Protein AF-A0A8J6QWJ7-F1 (afdb_monomer)

Radius of gyration: 16.1 Å; Cα contacts (8 Å, |Δi|>4): 60; chains: 1; bounding box: 37×32×51 Å

Nearest PDB structures (foldseek):
  2iub-assembly2_G  TM=4.260E-01  e=4.632E+00  Thermotoga maritima
  7qha-assembly1_A  TM=3.371E-01  e=6.562E+00  Photobacterium profundum SS9

Organism: NCBI:txid2771352

Foldseek 3Di:
DDQDPQNVLLVVCLPVVLVVCPVVLVVPLPVLLVVLVVVLVVLVVVQADDPVNPGGPPRSNSVSNNVSSVVSNVSSVVVVVVVVVVVVD

Sequence (89 aa):
MKVTYVDAHKEIILENLPHFFSEQLIDDPEALLEQLERELRSLYVRQGNDWTGRGEIGDPRLEATIAVLEAVRAECLQTIESSVHNRSQ

Structure (mmCIF, N/CA/C/O backbone):
data_AF-A0A8J6QWJ7-F1
#
_entry.id   AF-A0A8J6QWJ7-F1
#
loop_
_atom_site.group_PDB
_atom_site.id
_atom_site.type_symbol
_atom_site.label_atom_id
_atom_site.label_alt_id
_atom_site.label_comp_id
_atom_site.label_asym_id
_atom_site.label_entity_id
_atom_site.label_seq_id
_atom_site.pdbx_PDB_ins_code
_atom_site.Cartn_x
_atom_site.Cartn_y
_atom_site.Cartn_z
_atom_site.occupancy
_atom_site.B_iso_or_equiv
_atom_site.auth_seq_id
_atom_site.auth_comp_id
_atom_site.auth_asym_id
_atom_site.auth_atom_id
_atom_site.pdbx_PDB_model_num
ATOM 1 N N . MET A 1 1 ? 9.869 20.397 -21.854 1.00 47.88 1 MET A N 1
ATOM 2 C CA . MET A 1 1 ? 10.251 19.108 -21.238 1.00 47.88 1 MET A CA 1
ATOM 3 C C . MET A 1 1 ? 9.339 18.045 -21.836 1.00 47.88 1 MET A C 1
ATOM 5 O O . MET A 1 1 ? 8.139 18.275 -21.850 1.00 47.88 1 MET A O 1
ATOM 9 N N . LYS A 1 2 ? 9.867 16.984 -22.459 1.00 53.03 2 LYS A N 1
ATOM 10 C CA . LYS A 1 2 ? 9.038 15.928 -23.069 1.00 53.03 2 LYS A CA 1
ATOM 11 C C . LYS A 1 2 ? 8.756 14.896 -21.973 1.00 53.03 2 LYS A C 1
ATOM 13 O O . LYS A 1 2 ? 9.690 14.218 -21.563 1.00 53.03 2 LYS A O 1
ATOM 18 N N . VAL A 1 3 ? 7.525 14.842 -21.467 1.00 59.03 3 VAL A N 1
ATOM 19 C CA . VAL A 1 3 ? 7.094 13.809 -20.508 1.00 59.03 3 VAL A CA 1
ATOM 20 C C . VAL A 1 3 ? 7.237 12.454 -21.195 1.00 59.03 3 VAL A C 1
ATOM 22 O O . VAL A 1 3 ? 6.764 12.285 -22.324 1.00 59.03 3 VAL A O 1
ATOM 25 N N . THR A 1 4 ? 7.956 11.516 -20.578 1.00 73.38 4 THR A N 1
ATOM 26 C CA . THR A 1 4 ? 8.092 10.175 -21.148 1.00 73.38 4 THR A CA 1
ATOM 27 C C . THR A 1 4 ? 6.837 9.355 -20.844 1.00 73.38 4 THR A C 1
ATOM 29 O O . THR A 1 4 ? 6.113 9.617 -19.887 1.00 73.38 4 THR A O 1
ATOM 32 N N . TYR A 1 5 ? 6.559 8.334 -21.655 1.00 69.12 5 TYR A N 1
ATOM 33 C CA . TYR A 1 5 ? 5.427 7.426 -21.425 1.00 69.12 5 TYR A CA 1
ATOM 34 C C . TYR A 1 5 ? 5.496 6.726 -20.054 1.00 69.12 5 TYR A C 1
ATOM 36 O O . TYR A 1 5 ? 4.475 6.350 -19.487 1.00 69.12 5 TYR A O 1
ATOM 44 N N . VAL A 1 6 ? 6.694 6.538 -19.503 1.00 68.69 6 VAL A N 1
ATOM 45 C CA . VAL A 1 6 ? 6.872 5.917 -18.186 1.00 68.69 6 VAL A CA 1
ATOM 46 C C . VAL A 1 6 ? 6.461 6.883 -17.073 1.00 68.69 6 VAL A C 1
ATOM 48 O O . VAL A 1 6 ? 5.731 6.473 -16.173 1.00 68.69 6 VAL A O 1
ATOM 51 N N . ASP A 1 7 ? 6.826 8.161 -17.195 1.00 71.75 7 ASP A N 1
ATOM 52 C CA . ASP A 1 7 ? 6.486 9.204 -16.219 1.00 71.75 7 ASP A CA 1
ATOM 53 C C . ASP A 1 7 ? 4.974 9.453 -16.151 1.00 71.75 7 ASP A C 1
ATOM 55 O O . ASP A 1 7 ? 4.402 9.465 -15.066 1.00 71.75 7 ASP A O 1
ATOM 59 N N . ALA A 1 8 ? 4.298 9.532 -17.302 1.00 74.88 8 ALA A N 1
ATOM 60 C CA . ALA A 1 8 ? 2.846 9.732 -17.342 1.00 74.88 8 ALA A CA 1
ATOM 61 C C . ALA A 1 8 ? 2.077 8.588 -16.655 1.00 74.88 8 ALA A C 1
ATOM 63 O O . ALA A 1 8 ? 1.098 8.808 -15.951 1.00 74.88 8 ALA A O 1
ATOM 64 N N . HIS A 1 9 ? 2.528 7.342 -16.826 1.00 75.00 9 HIS A N 1
ATOM 65 C CA . HIS A 1 9 ? 1.902 6.201 -16.156 1.00 75.00 9 HIS A CA 1
ATOM 66 C C . HIS A 1 9 ? 2.182 6.163 -14.654 1.00 75.00 9 HIS A C 1
ATOM 68 O O . HIS A 1 9 ? 1.327 5.719 -13.893 1.00 75.00 9 HIS A O 1
ATOM 74 N N . LYS A 1 10 ? 3.362 6.624 -14.232 1.00 81.44 10 LYS A N 1
ATOM 75 C CA . LYS A 1 10 ? 3.698 6.781 -12.819 1.00 81.44 10 LYS A CA 1
ATOM 76 C C . LYS A 1 10 ? 2.742 7.766 -12.143 1.00 81.44 10 LYS A C 1
ATOM 78 O O . LYS A 1 10 ? 2.182 7.444 -11.101 1.00 81.44 10 LYS A O 1
ATOM 83 N N . GLU A 1 11 ? 2.528 8.925 -12.759 1.00 82.75 11 GLU A N 1
ATOM 84 C CA . GLU A 1 11 ? 1.601 9.955 -12.270 1.00 82.75 11 GLU A CA 1
ATOM 85 C C . GLU A 1 11 ? 0.172 9.411 -12.155 1.00 82.75 11 GLU A C 1
ATOM 87 O O . GLU A 1 11 ? -0.435 9.513 -11.094 1.00 82.75 11 GLU A O 1
ATOM 92 N N . ILE A 1 12 ? -0.314 8.702 -13.180 1.00 82.56 12 ILE A N 1
ATOM 93 C CA . ILE A 1 12 ? -1.643 8.064 -13.159 1.00 82.56 12 ILE A CA 1
ATOM 94 C C . ILE A 1 12 ? -1.804 7.105 -11.969 1.00 82.56 12 ILE A C 1
ATOM 96 O O . ILE A 1 12 ? -2.876 7.064 -11.361 1.00 82.56 12 ILE A O 1
ATOM 100 N N . ILE A 1 13 ? -0.773 6.319 -11.640 1.00 84.00 13 ILE A N 1
ATOM 101 C CA . ILE A 1 13 ? -0.812 5.398 -10.493 1.00 84.00 13 ILE A CA 1
ATOM 102 C C . ILE A 1 13 ? -0.907 6.190 -9.189 1.00 84.00 13 ILE A C 1
ATOM 104 O O . ILE A 1 13 ? -1.776 5.905 -8.370 1.00 84.00 13 ILE A O 1
ATOM 108 N N . LEU A 1 14 ? -0.053 7.201 -9.021 1.00 84.06 14 LEU A N 1
ATOM 109 C CA . LEU A 1 14 ? -0.025 8.033 -7.818 1.00 84.06 14 LEU A CA 1
ATOM 110 C C . LEU A 1 14 ? -1.339 8.799 -7.600 1.00 84.06 14 LEU A C 1
ATOM 112 O O . LEU A 1 14 ? -1.733 9.003 -6.458 1.00 84.06 14 LEU A O 1
ATOM 116 N N . GLU A 1 15 ? -2.025 9.201 -8.669 1.00 87.12 15 GLU A N 1
ATOM 117 C CA . GLU A 1 15 ? -3.281 9.953 -8.582 1.00 87.12 15 GLU A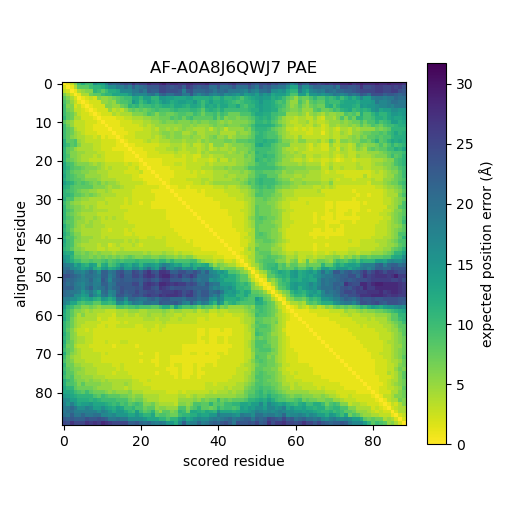 CA 1
ATOM 118 C C . GLU A 1 15 ? -4.497 9.065 -8.277 1.00 87.12 15 GLU A C 1
ATOM 120 O O . GLU A 1 15 ? -5.331 9.412 -7.439 1.00 87.12 15 GLU A O 1
ATOM 125 N N . ASN A 1 16 ? -4.617 7.916 -8.950 1.00 86.75 16 ASN A N 1
ATOM 126 C CA . ASN A 1 16 ? -5.864 7.141 -8.941 1.00 86.75 16 ASN A CA 1
ATOM 127 C C . ASN A 1 16 ? -5.872 6.006 -7.920 1.00 86.75 16 ASN A C 1
ATOM 129 O O . ASN A 1 16 ? -6.918 5.686 -7.353 1.00 86.75 16 ASN A O 1
ATOM 133 N N . LEU A 1 17 ? -4.721 5.373 -7.696 1.00 84.94 17 LEU A N 1
ATOM 134 C CA . LEU A 1 17 ? -4.649 4.183 -6.859 1.00 84.94 17 LEU A CA 1
ATOM 135 C C . LEU A 1 17 ? -4.966 4.468 -5.376 1.00 84.94 17 LEU A C 1
ATOM 137 O O . LEU A 1 17 ? -5.663 3.650 -4.784 1.00 84.94 17 LEU A O 1
ATOM 141 N N . PRO A 1 18 ? -4.589 5.616 -4.774 1.00 85.25 18 PRO A N 1
ATOM 142 C CA . PRO A 1 18 ? -5.040 5.942 -3.419 1.00 85.25 18 PRO A CA 1
ATOM 143 C C . PRO A 1 18 ? -6.567 6.078 -3.320 1.00 85.25 18 PRO A C 1
ATOM 145 O O . PRO A 1 18 ? -7.179 5.572 -2.381 1.00 85.25 18 PRO A O 1
ATOM 148 N N . HIS A 1 19 ? -7.205 6.704 -4.319 1.00 88.56 19 HIS A N 1
ATOM 149 C CA . HIS A 1 19 ? -8.661 6.891 -4.338 1.00 88.56 19 HIS A CA 1
ATOM 150 C C . HIS A 1 19 ? -9.417 5.562 -4.325 1.00 88.56 19 HIS A C 1
ATOM 152 O O . HIS A 1 19 ? -10.445 5.452 -3.659 1.00 88.56 19 HIS A O 1
ATOM 158 N N . PHE A 1 20 ? -8.886 4.545 -5.006 1.00 88.81 20 PHE A N 1
ATOM 159 C CA . PHE A 1 20 ? -9.475 3.208 -5.039 1.00 88.81 20 PHE A CA 1
ATOM 160 C C . PHE A 1 20 ? -9.610 2.570 -3.644 1.00 88.81 20 PHE A C 1
ATOM 162 O O . PHE A 1 20 ? -10.557 1.823 -3.399 1.00 88.81 20 PHE A O 1
ATOM 169 N N . PHE A 1 21 ? -8.698 2.881 -2.719 1.00 90.81 21 PHE A N 1
ATOM 170 C CA . PHE A 1 21 ? -8.699 2.307 -1.372 1.00 90.81 21 PHE A CA 1
ATOM 171 C C . PHE A 1 21 ? -9.451 3.145 -0.334 1.00 90.81 21 PHE A C 1
ATOM 173 O O . PHE A 1 21 ? -9.676 2.663 0.772 1.00 90.81 21 PHE A O 1
ATOM 180 N N . SER A 1 22 ? -9.872 4.366 -0.675 1.00 89.81 22 SER A N 1
ATOM 181 C CA . SER A 1 22 ? -10.510 5.285 0.278 1.00 89.81 22 SER A CA 1
ATOM 182 C C . SER A 1 22 ? -11.769 4.708 0.940 1.00 89.81 22 SER A C 1
ATOM 184 O O . SER A 1 22 ? -11.926 4.816 2.153 1.00 89.81 22 SER A O 1
ATOM 186 N N . GLU A 1 23 ? -12.638 4.041 0.176 1.00 89.81 23 GLU A N 1
ATOM 187 C CA . GLU A 1 23 ? -13.852 3.408 0.712 1.00 89.81 23 GLU A CA 1
ATOM 188 C C . GLU A 1 23 ? -13.523 2.197 1.598 1.00 89.81 23 GLU A C 1
ATOM 190 O O . GLU A 1 23 ? -14.085 2.049 2.679 1.00 89.81 23 GLU A O 1
ATOM 195 N N . GLN A 1 24 ? -12.560 1.371 1.179 1.00 90.12 24 GLN A N 1
ATOM 196 C CA . GLN A 1 24 ? -12.128 0.177 1.918 1.00 90.12 24 GLN A CA 1
ATOM 197 C C . GLN A 1 24 ? -11.461 0.542 3.252 1.00 90.12 24 GLN A C 1
ATOM 199 O O . GLN A 1 24 ? -11.655 -0.150 4.245 1.00 90.12 24 GLN A O 1
ATOM 204 N N . LEU A 1 25 ? -10.720 1.655 3.288 1.00 91.50 25 LEU A N 1
ATOM 205 C CA . LEU A 1 25 ? -10.090 2.182 4.499 1.00 91.50 25 LEU A CA 1
ATOM 206 C C . LEU A 1 25 ? -11.127 2.593 5.558 1.00 91.50 25 LEU A C 1
ATOM 208 O O . LEU A 1 25 ? -10.851 2.509 6.753 1.00 91.50 25 LEU A O 1
ATOM 212 N N . ILE A 1 26 ? -12.305 3.048 5.121 1.00 90.69 26 ILE A N 1
ATOM 213 C CA . ILE A 1 26 ? -13.408 3.449 6.004 1.00 90.69 26 ILE A CA 1
ATOM 214 C C . ILE A 1 26 ? -14.223 2.231 6.453 1.00 90.69 26 ILE A C 1
ATOM 216 O O . ILE A 1 26 ? -14.628 2.178 7.613 1.00 90.69 26 ILE A O 1
ATOM 220 N N . ASP A 1 27 ? -14.485 1.292 5.542 1.00 92.44 27 ASP A N 1
ATOM 221 C CA . ASP A 1 27 ? -15.348 0.132 5.790 1.00 92.44 27 ASP A CA 1
ATOM 222 C C . ASP A 1 27 ? -14.677 -0.912 6.698 1.00 92.44 27 ASP A C 1
ATOM 224 O O . ASP A 1 27 ? -15.207 -1.244 7.759 1.00 92.44 27 ASP A O 1
ATOM 228 N N . ASP A 1 28 ? -13.482 -1.384 6.323 1.00 93.88 28 ASP A N 1
ATOM 229 C CA . ASP A 1 28 ? -12.720 -2.378 7.089 1.00 93.88 28 ASP A CA 1
ATOM 230 C C . ASP A 1 28 ? -11.198 -2.197 6.893 1.00 93.88 28 ASP A C 1
ATOM 232 O O . ASP A 1 28 ? -10.577 -2.838 6.032 1.00 93.88 28 ASP A O 1
ATOM 236 N N . PRO A 1 29 ? -10.556 -1.331 7.704 1.00 92.88 29 PRO A N 1
ATOM 237 C CA . PRO A 1 29 ? -9.121 -1.087 7.604 1.00 92.88 29 PRO A CA 1
ATOM 238 C C . PRO A 1 29 ? -8.263 -2.305 7.990 1.00 92.88 29 PRO A C 1
ATOM 240 O O . PRO A 1 29 ? -7.103 -2.365 7.585 1.00 92.88 29 PRO A O 1
ATOM 243 N N . GLU A 1 30 ? -8.786 -3.277 8.750 1.00 93.62 30 GLU A N 1
ATOM 244 C CA . GLU A 1 30 ? -8.037 -4.486 9.132 1.00 93.62 30 GLU A CA 1
ATOM 245 C C . GLU A 1 30 ? -7.965 -5.482 7.969 1.00 93.62 30 GLU A C 1
ATOM 247 O O . GLU A 1 30 ? -6.880 -5.974 7.639 1.00 93.62 30 GLU A O 1
ATOM 252 N N . ALA A 1 31 ? -9.092 -5.732 7.296 1.00 94.50 31 ALA A N 1
ATOM 253 C CA . ALA A 1 31 ? -9.120 -6.571 6.099 1.00 94.50 31 ALA A CA 1
ATOM 254 C C . ALA A 1 31 ? -8.302 -5.952 4.954 1.00 94.50 31 ALA A C 1
ATOM 256 O O . ALA A 1 31 ? -7.546 -6.656 4.273 1.00 94.50 31 ALA A O 1
ATOM 257 N N . LEU A 1 32 ? -8.399 -4.628 4.775 1.00 94.75 32 LEU A N 1
ATOM 258 C CA . LEU A 1 32 ? -7.592 -3.904 3.796 1.00 94.75 32 LEU A CA 1
ATOM 259 C C . LEU A 1 32 ? -6.092 -4.022 4.107 1.00 94.75 32 LEU A C 1
ATOM 261 O O . LEU A 1 32 ? -5.302 -4.314 3.208 1.00 94.75 32 LEU A O 1
ATOM 265 N N . LEU A 1 33 ? -5.688 -3.855 5.370 1.00 95.94 33 LEU A N 1
ATOM 266 C CA . LEU A 1 33 ? -4.295 -4.018 5.790 1.00 95.94 33 LEU A CA 1
ATOM 267 C C . LEU A 1 33 ? -3.750 -5.406 5.421 1.00 95.94 33 LEU A C 1
ATOM 269 O O . LEU A 1 33 ? -2.665 -5.505 4.845 1.00 95.94 33 LEU A O 1
ATOM 273 N N . GLU A 1 34 ? -4.506 -6.475 5.691 1.00 95.94 34 GLU A N 1
ATOM 274 C CA . GLU A 1 34 ? -4.086 -7.837 5.345 1.00 95.94 34 GLU A CA 1
ATOM 275 C C . GLU A 1 34 ? -3.909 -8.016 3.826 1.00 95.94 34 GLU A C 1
ATOM 277 O O . GLU A 1 34 ? -2.940 -8.635 3.367 1.00 95.94 34 GLU A O 1
ATOM 282 N N . GLN A 1 35 ? -4.822 -7.455 3.028 1.00 95.38 35 GLN A N 1
ATOM 283 C CA . GLN A 1 35 ? -4.714 -7.469 1.571 1.00 95.38 35 GLN A CA 1
ATOM 284 C C . GLN A 1 35 ? -3.441 -6.755 1.095 1.00 95.38 35 GLN A C 1
ATOM 286 O O . GLN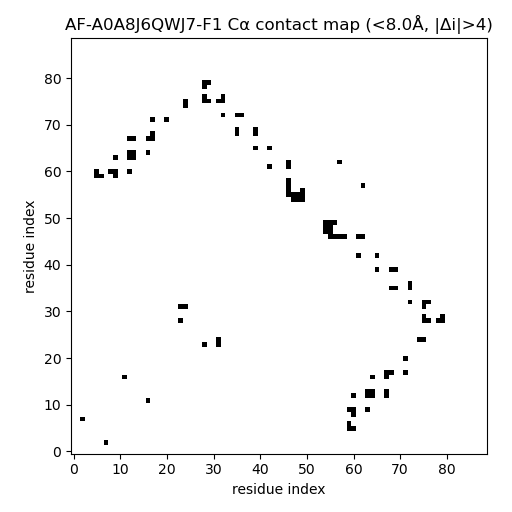 A 1 35 ? -2.668 -7.335 0.324 1.00 95.38 35 GLN A O 1
ATOM 291 N N . LEU A 1 36 ? -3.198 -5.534 1.579 1.00 95.00 36 LEU A N 1
ATOM 292 C CA . LEU A 1 36 ? -2.037 -4.725 1.200 1.00 95.00 36 LEU A CA 1
ATOM 293 C C . LEU A 1 36 ? -0.722 -5.428 1.546 1.00 95.00 36 LEU A C 1
ATOM 295 O O . LEU A 1 36 ? 0.211 -5.427 0.745 1.00 95.00 36 LEU A O 1
ATOM 299 N N . GLU A 1 37 ? -0.638 -6.092 2.700 1.00 96.00 37 GLU A N 1
ATOM 300 C CA . GLU A 1 37 ? 0.565 -6.828 3.102 1.00 96.00 37 GLU A CA 1
ATOM 301 C C . GLU A 1 37 ? 0.866 -8.034 2.204 1.00 96.00 37 GLU A C 1
ATOM 303 O O . GLU A 1 37 ? 2.035 -8.334 1.927 1.00 96.00 37 GLU A O 1
ATOM 308 N N . ARG A 1 38 ? -0.167 -8.734 1.722 1.00 95.00 38 ARG A N 1
ATOM 309 C CA . ARG A 1 38 ? -0.001 -9.831 0.755 1.00 95.00 38 ARG A CA 1
ATOM 310 C C . ARG A 1 38 ? 0.483 -9.304 -0.592 1.00 95.00 38 ARG A C 1
ATOM 312 O O . ARG A 1 38 ? 1.383 -9.897 -1.191 1.00 95.00 38 ARG A O 1
ATOM 319 N N . GLU A 1 39 ? -0.090 -8.195 -1.049 1.00 93.69 39 GLU A N 1
ATOM 320 C CA . GLU A 1 39 ? 0.255 -7.583 -2.329 1.00 93.69 39 GLU A CA 1
ATOM 321 C C . GLU A 1 39 ? 1.680 -7.016 -2.319 1.00 93.69 39 GLU A C 1
ATOM 323 O O . GLU A 1 39 ? 2.498 -7.406 -3.155 1.00 93.69 39 GLU A O 1
ATOM 328 N N . LEU A 1 40 ? 2.031 -6.218 -1.305 1.00 93.75 40 LEU A N 1
ATOM 329 C CA . LEU A 1 40 ? 3.381 -5.681 -1.105 1.00 93.75 40 LEU A CA 1
ATOM 330 C C . LEU A 1 40 ? 4.438 -6.786 -1.062 1.00 93.75 40 LEU A C 1
ATOM 332 O O . LEU A 1 40 ? 5.453 -6.701 -1.751 1.00 93.75 40 LEU A O 1
ATOM 336 N N . ARG A 1 41 ? 4.184 -7.880 -0.331 1.00 92.38 41 ARG A N 1
ATOM 337 C CA . ARG A 1 41 ? 5.099 -9.033 -0.287 1.00 92.38 41 ARG A CA 1
ATOM 338 C C . ARG A 1 41 ? 5.373 -9.601 -1.678 1.00 92.38 41 ARG A C 1
ATOM 340 O O . ARG A 1 41 ? 6.512 -9.956 -1.974 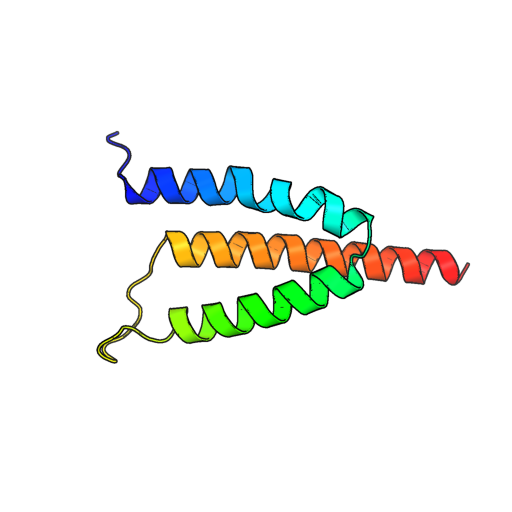1.00 92.38 41 ARG A O 1
ATOM 347 N N . SER A 1 42 ? 4.353 -9.693 -2.532 1.00 89.62 42 SER A N 1
ATOM 348 C CA . SER A 1 42 ? 4.533 -10.153 -3.911 1.00 89.62 42 SER A CA 1
ATOM 349 C C . SER A 1 42 ? 5.334 -9.153 -4.747 1.00 89.62 42 SER A C 1
ATOM 351 O O . SER A 1 42 ? 6.213 -9.563 -5.508 1.00 89.62 42 SER A O 1
ATOM 353 N N . LEU A 1 43 ? 5.063 -7.855 -4.595 1.00 88.62 43 LEU A N 1
ATOM 354 C CA . LEU A 1 43 ? 5.733 -6.800 -5.353 1.00 88.62 43 LEU A CA 1
ATOM 355 C C . LEU A 1 43 ? 7.206 -6.648 -4.966 1.00 88.62 43 LEU A C 1
ATOM 357 O O . LEU A 1 43 ? 8.033 -6.536 -5.865 1.00 88.62 43 LEU A O 1
ATOM 361 N N . TYR A 1 44 ? 7.572 -6.757 -3.686 1.00 86.94 44 TYR A N 1
ATOM 362 C CA . TYR A 1 44 ? 8.981 -6.727 -3.270 1.00 86.94 44 TYR A CA 1
ATOM 363 C C . TYR A 1 44 ? 9.784 -7.908 -3.820 1.00 86.94 44 TYR A C 1
ATOM 365 O O . TYR A 1 44 ? 10.930 -7.743 -4.236 1.00 86.94 44 TYR A O 1
ATOM 373 N N . VAL A 1 45 ? 9.181 -9.102 -3.893 1.00 84.00 45 VAL A N 1
ATOM 374 C CA . VAL A 1 45 ? 9.822 -10.254 -4.549 1.00 84.00 45 VAL A CA 1
ATOM 375 C C . VAL A 1 45 ? 10.090 -9.957 -6.026 1.00 84.00 45 VAL A C 1
ATOM 377 O O . VAL A 1 45 ? 11.109 -10.389 -6.556 1.00 84.00 45 VAL A O 1
ATOM 380 N N . ARG A 1 46 ? 9.201 -9.221 -6.700 1.00 76.56 46 ARG A N 1
ATOM 381 C CA . ARG A 1 46 ? 9.384 -8.818 -8.103 1.00 76.56 46 ARG A CA 1
ATOM 382 C C . ARG A 1 46 ? 10.391 -7.679 -8.258 1.00 76.56 46 ARG A C 1
ATOM 384 O O . ARG A 1 46 ? 11.163 -7.713 -9.203 1.00 76.56 46 ARG A O 1
ATOM 391 N N . GLN A 1 47 ? 10.419 -6.722 -7.332 1.00 73.25 47 GLN A N 1
ATOM 392 C CA . GLN A 1 47 ? 11.367 -5.605 -7.338 1.00 73.25 47 GLN A CA 1
ATOM 393 C C . GLN A 1 47 ? 12.818 -6.102 -7.276 1.00 73.25 47 GLN A C 1
ATOM 395 O O . GLN A 1 47 ? 13.664 -5.621 -8.020 1.00 73.25 47 GLN A O 1
ATOM 400 N N . GLY A 1 48 ? 13.089 -7.122 -6.453 1.00 63.03 48 GLY A N 1
ATOM 401 C CA . GLY A 1 48 ? 14.425 -7.709 -6.315 1.00 63.03 48 GLY A CA 1
ATOM 402 C C . GLY A 1 4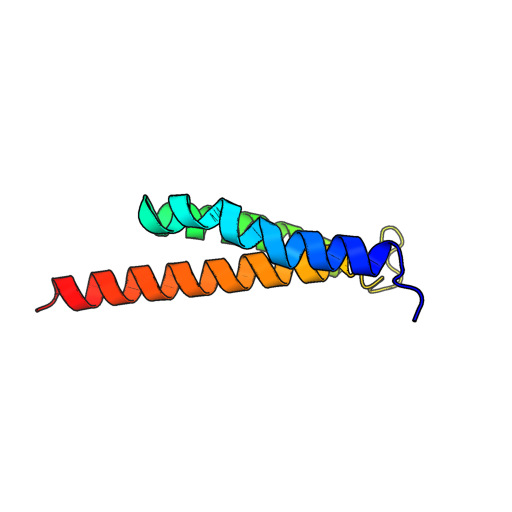8 ? 14.847 -8.685 -7.423 1.00 63.03 48 GLY A C 1
ATOM 403 O O . GLY A 1 48 ? 15.977 -9.167 -7.388 1.00 63.03 48 GLY A O 1
ATOM 404 N N . ASN A 1 49 ? 1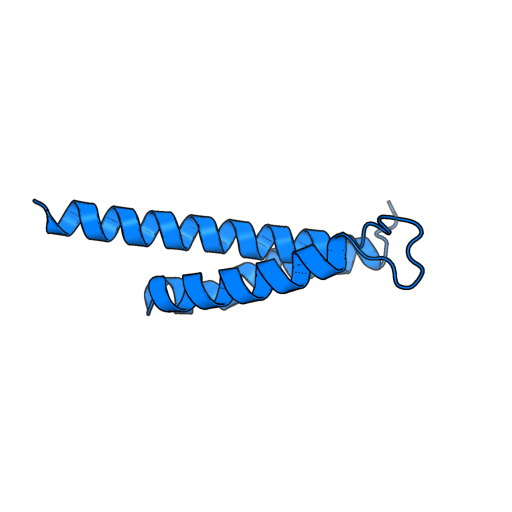3.974 -9.008 -8.385 1.00 61.00 49 ASN A N 1
ATOM 405 C CA . ASN A 1 49 ? 14.248 -9.991 -9.436 1.00 61.00 49 ASN A CA 1
ATOM 406 C C . ASN A 1 49 ? 14.032 -9.378 -10.826 1.00 61.00 49 ASN A C 1
ATOM 408 O O . ASN A 1 49 ? 12.894 -9.233 -11.272 1.00 61.00 49 ASN A O 1
ATOM 412 N N . ASP A 1 50 ? 15.101 -9.117 -11.581 1.00 61.41 50 ASP A N 1
ATOM 413 C CA . ASP A 1 50 ? 14.960 -9.054 -13.034 1.00 61.41 50 ASP A CA 1
ATOM 414 C C . ASP A 1 50 ? 14.780 -10.476 -13.585 1.00 61.41 50 ASP A C 1
ATOM 416 O O . ASP A 1 50 ? 15.315 -11.456 -13.065 1.00 61.41 50 ASP A O 1
ATOM 420 N N . TRP A 1 51 ? 14.058 -10.602 -14.696 1.00 53.03 51 TRP A N 1
ATOM 421 C CA . TRP A 1 51 ? 13.852 -11.871 -15.404 1.00 53.03 51 TRP A CA 1
ATOM 422 C C . TRP A 1 51 ? 15.151 -12.617 -15.806 1.00 53.03 51 TRP A C 1
ATOM 424 O O . TRP A 1 51 ? 15.066 -13.760 -16.254 1.00 53.03 51 TRP A O 1
ATOM 434 N N . THR A 1 52 ? 16.341 -12.008 -15.650 1.00 62.41 52 THR A N 1
ATOM 435 C CA . THR A 1 52 ? 17.653 -12.615 -15.944 1.00 62.41 52 THR A CA 1
ATOM 436 C C . THR A 1 52 ? 18.615 -12.749 -14.755 1.00 62.41 52 THR A C 1
ATOM 438 O O . THR A 1 52 ? 19.722 -13.254 -14.956 1.00 62.41 52 THR A O 1
ATOM 441 N N . GLY A 1 53 ? 18.235 -12.352 -13.535 1.00 56.75 53 GLY A N 1
ATOM 442 C CA . GLY A 1 53 ? 19.094 -12.414 -12.342 1.00 56.75 53 GLY A CA 1
ATOM 443 C C . GLY A 1 53 ? 20.324 -11.489 -12.368 1.00 56.75 53 GLY A C 1
ATOM 444 O O . GLY A 1 53 ? 21.316 -11.777 -11.699 1.00 56.75 53 GLY A O 1
ATOM 445 N N . ARG A 1 54 ? 20.308 -10.414 -13.168 1.00 59.12 54 ARG A N 1
ATOM 446 C CA . ARG A 1 54 ? 21.394 -9.431 -13.323 1.00 59.12 54 ARG A CA 1
ATOM 447 C C . ARG A 1 54 ? 21.212 -8.141 -12.508 1.00 59.12 54 ARG A C 1
ATOM 449 O O . ARG A 1 54 ? 22.096 -7.289 -12.581 1.00 59.12 54 ARG A O 1
ATOM 456 N N . GLY A 1 55 ? 20.146 -8.009 -11.715 1.00 55.66 55 GLY A N 1
ATOM 457 C CA . GLY A 1 55 ? 19.947 -6.897 -10.767 1.00 55.66 55 GLY A CA 1
ATOM 458 C C . GLY A 1 55 ? 18.771 -5.973 -11.103 1.00 55.66 55 GLY A C 1
ATOM 459 O O . GLY A 1 55 ? 18.144 -6.126 -12.148 1.00 55.66 55 GLY A O 1
ATOM 460 N N . GLU A 1 56 ? 18.468 -5.031 -10.196 1.00 55.06 56 GLU A N 1
ATOM 461 C CA . GLU A 1 56 ? 17.308 -4.123 -10.253 1.00 55.06 56 GLU A CA 1
ATOM 462 C C . GLU A 1 56 ? 17.206 -3.379 -11.596 1.00 55.06 56 GLU A C 1
ATOM 464 O O . GLU A 1 56 ? 17.913 -2.405 -11.857 1.00 55.06 56 GLU A O 1
ATOM 469 N N . ILE A 1 57 ? 16.266 -3.798 -12.445 1.00 59.34 57 ILE A N 1
ATOM 470 C CA . ILE A 1 57 ? 15.667 -2.888 -13.418 1.00 59.34 57 ILE A CA 1
ATOM 471 C C . ILE A 1 57 ? 14.605 -2.132 -12.626 1.00 59.34 57 ILE A C 1
ATOM 473 O O . ILE A 1 57 ? 13.512 -2.656 -12.427 1.00 59.34 57 ILE A O 1
ATOM 477 N N . GLY A 1 58 ? 14.950 -0.943 -12.126 1.00 65.00 58 GLY A N 1
ATOM 478 C CA . GLY A 1 58 ? 13.989 -0.055 -11.475 1.00 65.00 58 GLY A CA 1
ATOM 479 C C . GLY A 1 58 ? 12.832 0.213 -12.431 1.00 65.00 58 GLY A C 1
ATOM 480 O O . GLY A 1 58 ? 12.998 0.937 -13.413 1.00 65.00 58 GLY A O 1
ATOM 481 N N . ASP A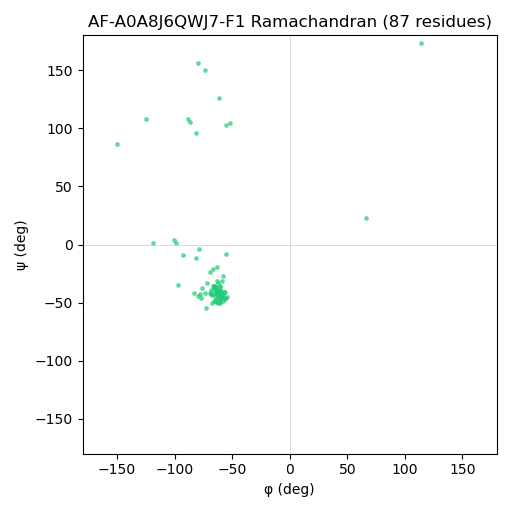 1 59 ? 11.697 -0.447 -12.202 1.00 78.56 59 ASP A N 1
ATOM 482 C CA . ASP A 1 59 ? 10.448 -0.214 -12.917 1.00 78.56 59 ASP A CA 1
ATOM 483 C C . ASP A 1 59 ? 9.717 0.915 -12.181 1.00 78.56 59 ASP A C 1
ATOM 485 O O . ASP A 1 59 ? 9.144 0.678 -11.112 1.00 78.56 59 ASP A O 1
ATOM 489 N N . PRO A 1 60 ? 9.685 2.145 -12.731 1.00 80.38 60 PRO A N 1
ATOM 490 C CA . PRO A 1 60 ? 9.108 3.287 -12.028 1.00 80.38 60 PRO A CA 1
ATOM 491 C C . PRO A 1 60 ? 7.610 3.125 -11.748 1.00 80.38 60 PRO A C 1
ATOM 493 O O . PRO A 1 60 ? 7.067 3.815 -10.885 1.00 80.38 60 PRO A O 1
ATOM 496 N N . ARG A 1 61 ? 6.924 2.226 -12.470 1.00 82.56 61 ARG A N 1
ATOM 497 C CA . ARG A 1 61 ? 5.515 1.892 -12.227 1.00 82.56 61 ARG A CA 1
ATOM 498 C C . ARG A 1 61 ? 5.379 0.954 -11.038 1.00 82.56 61 ARG A C 1
ATOM 500 O O . ARG A 1 61 ? 4.488 1.157 -10.217 1.00 82.56 61 ARG A O 1
ATOM 507 N N . LEU A 1 62 ? 6.259 -0.045 -10.939 1.00 85.19 62 LEU A N 1
ATOM 508 C CA . LEU A 1 62 ? 6.321 -0.945 -9.789 1.00 85.19 62 LEU A CA 1
ATOM 509 C C . LEU A 1 62 ? 6.637 -0.153 -8.519 1.00 85.19 62 LEU A C 1
ATOM 511 O O . LEU A 1 62 ? 5.926 -0.287 -7.530 1.00 85.19 62 LEU A O 1
ATOM 515 N N . GLU A 1 63 ? 7.633 0.731 -8.580 1.00 86.88 63 GLU A N 1
ATOM 516 C CA . GLU A 1 63 ? 8.004 1.610 -7.468 1.00 86.88 63 GLU A CA 1
ATOM 517 C C . GLU A 1 63 ? 6.852 2.527 -7.045 1.00 86.88 63 GLU A C 1
ATOM 519 O O . GLU A 1 63 ? 6.561 2.633 -5.857 1.00 86.88 63 GLU A O 1
ATOM 524 N N . ALA A 1 64 ? 6.152 3.160 -7.994 1.00 87.94 64 ALA A N 1
ATOM 525 C CA . ALA A 1 64 ? 4.996 3.994 -7.660 1.00 87.94 64 ALA A CA 1
ATOM 526 C C . ALA A 1 64 ? 3.828 3.193 -7.085 1.00 87.94 64 ALA A C 1
ATOM 528 O O . ALA A 1 64 ? 3.158 3.670 -6.174 1.00 87.94 64 ALA A O 1
ATOM 529 N N . THR A 1 65 ? 3.606 1.973 -7.574 1.00 90.81 65 THR A N 1
ATOM 530 C CA . THR A 1 65 ? 2.582 1.083 -7.018 1.00 90.81 65 THR A CA 1
ATOM 531 C C . THR A 1 65 ? 2.929 0.720 -5.576 1.00 90.81 65 THR A C 1
ATOM 533 O O . THR A 1 65 ? 2.100 0.904 -4.693 1.00 90.81 65 THR A O 1
ATOM 536 N N . ILE A 1 66 ? 4.169 0.287 -5.315 1.00 92.38 66 ILE A N 1
ATOM 537 C CA . ILE A 1 66 ? 4.658 -0.011 -3.960 1.00 92.38 66 ILE A CA 1
ATOM 538 C C . ILE A 1 66 ? 4.491 1.211 -3.050 1.00 92.38 66 ILE A C 1
ATOM 540 O O . ILE A 1 66 ? 3.934 1.078 -1.965 1.00 92.38 66 ILE A O 1
ATOM 544 N N . ALA A 1 67 ? 4.889 2.401 -3.509 1.00 93.06 67 ALA A N 1
ATOM 545 C CA . ALA A 1 67 ? 4.786 3.630 -2.726 1.00 93.06 67 ALA A CA 1
ATOM 546 C C . ALA A 1 67 ? 3.339 3.962 -2.323 1.00 93.06 67 ALA A C 1
ATOM 548 O O . ALA A 1 67 ? 3.093 4.335 -1.177 1.00 93.06 67 ALA A O 1
ATOM 549 N N . VAL A 1 68 ? 2.372 3.798 -3.235 1.00 94.12 68 VAL A N 1
ATOM 550 C CA . VAL A 1 68 ? 0.952 3.993 -2.902 1.00 94.12 68 VAL A CA 1
ATOM 551 C C . VAL A 1 68 ? 0.484 2.958 -1.886 1.00 94.12 68 VAL A C 1
ATOM 553 O O . VAL A 1 68 ? -0.139 3.321 -0.893 1.00 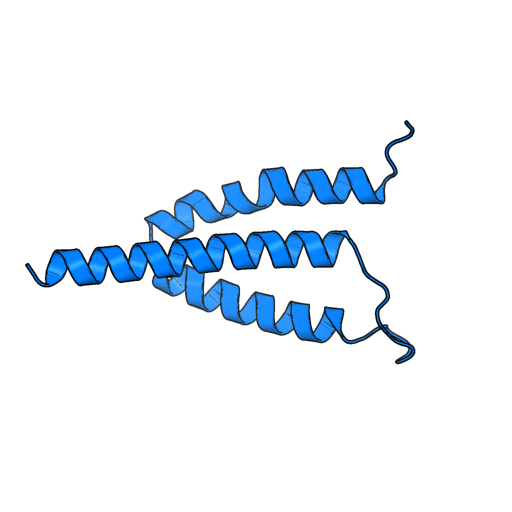94.12 68 VAL A O 1
ATOM 556 N N . LEU A 1 69 ? 0.785 1.677 -2.106 1.00 95.19 69 LEU A N 1
ATOM 557 C CA . LEU A 1 69 ? 0.332 0.612 -1.209 1.00 95.19 69 LEU A CA 1
ATOM 558 C C . LEU A 1 69 ? 0.936 0.753 0.196 1.00 95.19 69 LEU A C 1
ATOM 560 O O . LEU A 1 69 ? 0.244 0.514 1.184 1.00 95.19 69 LEU A O 1
ATOM 564 N N . GLU A 1 70 ? 2.193 1.190 0.308 1.00 96.38 70 GLU A N 1
ATOM 565 C CA . GLU A 1 70 ? 2.817 1.519 1.594 1.00 96.38 70 GLU A CA 1
ATOM 566 C C . GLU A 1 70 ? 2.138 2.704 2.291 1.00 96.38 70 GLU A C 1
ATOM 568 O O . GLU A 1 70 ? 1.917 2.648 3.503 1.00 96.38 70 GLU A O 1
ATOM 573 N N . ALA A 1 71 ? 1.776 3.753 1.544 1.00 95.94 71 ALA A N 1
ATOM 574 C CA . ALA A 1 71 ? 1.069 4.905 2.097 1.00 95.94 71 ALA A CA 1
ATOM 575 C C . ALA A 1 71 ? -0.302 4.498 2.662 1.00 95.94 71 ALA A C 1
ATOM 577 O O . ALA A 1 71 ? -0.589 4.765 3.828 1.00 95.94 71 ALA A O 1
ATOM 578 N N . VAL A 1 72 ? -1.098 3.750 1.891 1.00 95.25 72 VAL A N 1
ATOM 579 C CA . VAL A 1 72 ? -2.409 3.259 2.350 1.00 95.25 72 VAL A CA 1
ATOM 580 C C . VAL A 1 72 ? -2.253 2.294 3.529 1.00 95.25 72 VAL A C 1
ATOM 582 O O . VAL A 1 72 ? -3.026 2.350 4.485 1.00 95.25 72 VAL A O 1
ATOM 585 N N . ARG A 1 73 ? -1.216 1.445 3.532 1.00 96.50 73 ARG A N 1
ATOM 586 C CA . ARG A 1 73 ? -0.902 0.571 4.674 1.00 96.50 73 ARG A CA 1
ATOM 587 C C . ARG A 1 73 ? -0.643 1.382 5.947 1.00 96.50 73 ARG A C 1
ATOM 589 O O . ARG A 1 73 ? -1.121 1.006 7.017 1.00 96.50 73 ARG A O 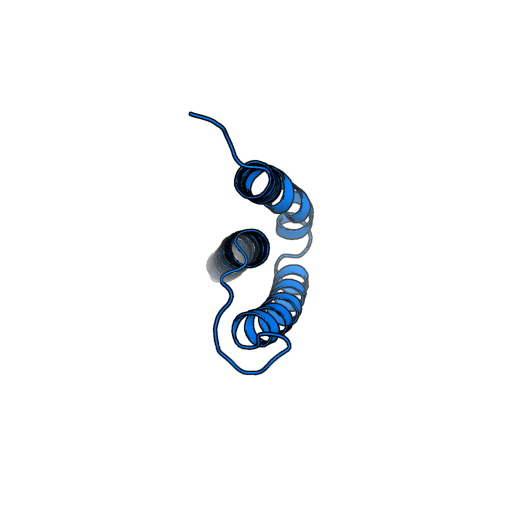1
ATOM 596 N N . ALA A 1 74 ? 0.115 2.474 5.846 1.00 96.25 74 ALA A N 1
ATOM 597 C CA . ALA A 1 74 ? 0.383 3.355 6.979 1.00 96.25 74 ALA A CA 1
ATOM 598 C C . ALA A 1 74 ? -0.897 4.030 7.496 1.00 96.25 74 ALA A C 1
ATOM 600 O O . ALA A 1 74 ? -1.080 4.132 8.710 1.00 96.25 74 ALA A O 1
ATOM 601 N N . GLU A 1 75 ? -1.798 4.437 6.600 1.00 94.69 75 GLU A N 1
ATOM 602 C CA . GLU A 1 75 ? -3.111 4.980 6.969 1.00 94.69 75 GLU A CA 1
ATOM 603 C C . GLU A 1 75 ? -3.985 3.939 7.684 1.00 94.69 75 GLU A C 1
ATOM 605 O O . GLU A 1 75 ? -4.584 4.254 8.713 1.00 94.69 75 GLU A O 1
ATOM 610 N N . CYS A 1 76 ? -4.002 2.683 7.219 1.00 93.62 76 CYS A N 1
ATOM 611 C CA . CYS A 1 76 ? -4.730 1.599 7.892 1.00 93.62 76 CYS A CA 1
ATOM 612 C C . CYS A 1 76 ? -4.252 1.429 9.339 1.00 93.62 76 CYS A C 1
ATOM 614 O O . CYS A 1 76 ? -5.063 1.415 10.265 1.00 93.62 76 CYS A O 1
ATOM 616 N N . LEU A 1 77 ? -2.931 1.358 9.545 1.00 95.00 77 LEU A N 1
ATOM 617 C CA . LEU A 1 77 ? -2.334 1.219 10.877 1.00 95.00 77 LEU A CA 1
ATOM 618 C C . LEU A 1 77 ? -2.719 2.383 11.800 1.00 95.00 77 LEU A C 1
ATOM 620 O O . LEU A 1 77 ? -3.137 2.148 12.932 1.00 95.00 77 LEU A O 1
ATOM 624 N N . GLN A 1 78 ? -2.654 3.624 11.308 1.00 94.44 78 GLN A N 1
ATOM 625 C CA . GLN A 1 78 ? -3.037 4.808 12.086 1.00 94.44 78 GLN A CA 1
ATOM 626 C C . GLN A 1 78 ? -4.521 4.801 12.472 1.00 94.44 78 GLN A C 1
ATOM 628 O O . GLN A 1 78 ? -4.866 5.125 13.613 1.00 94.44 78 GLN A O 1
ATOM 633 N N . THR A 1 79 ? -5.403 4.414 11.548 1.00 92.00 79 THR A N 1
ATOM 634 C CA . THR A 1 79 ? -6.846 4.296 11.803 1.00 92.00 79 THR A CA 1
ATOM 635 C C . THR A 1 79 ? -7.134 3.231 12.859 1.00 92.00 79 THR A C 1
ATOM 637 O O . THR A 1 79 ? -7.883 3.481 13.808 1.00 92.00 79 THR A O 1
ATOM 640 N N . ILE A 1 80 ? -6.497 2.062 12.746 1.00 92.38 80 ILE A N 1
ATOM 641 C CA . ILE A 1 80 ? -6.647 0.964 13.705 1.00 92.38 80 ILE A CA 1
ATOM 642 C C . ILE A 1 80 ? -6.163 1.403 15.092 1.00 92.38 80 ILE A C 1
ATOM 644 O O . ILE A 1 80 ? -6.921 1.286 16.058 1.00 92.38 80 ILE A O 1
ATOM 648 N N . GLU A 1 81 ? -4.960 1.973 15.199 1.00 91.75 81 GLU A N 1
ATOM 649 C CA . GLU A 1 81 ? -4.402 2.465 16.467 1.00 91.75 81 GLU A CA 1
ATOM 650 C C . GLU A 1 81 ? -5.300 3.524 17.121 1.00 91.75 81 GLU A C 1
ATOM 652 O O . GLU A 1 81 ? -5.604 3.440 18.316 1.00 91.75 81 GLU A O 1
ATOM 657 N N . SER A 1 82 ? -5.800 4.476 16.329 1.00 89.81 82 SER A N 1
ATOM 658 C CA . SER A 1 82 ? -6.715 5.521 16.801 1.00 89.81 82 SER A CA 1
ATOM 659 C C . SER A 1 82 ? -8.031 4.932 17.319 1.00 89.81 82 SER A C 1
ATOM 661 O O . SER A 1 82 ? -8.541 5.357 18.359 1.00 89.81 82 SER A O 1
ATOM 663 N N . SER A 1 83 ? -8.566 3.908 16.643 1.00 85.00 83 SER A N 1
ATOM 664 C CA . SER A 1 83 ? -9.784 3.213 17.075 1.00 85.00 83 SER A CA 1
ATOM 665 C C . SER A 1 83 ? -9.589 2.459 18.398 1.00 85.00 83 SER A C 1
ATOM 667 O O . SER A 1 83 ? -10.476 2.469 19.252 1.00 85.00 83 SER A O 1
ATOM 669 N N . VAL A 1 84 ? -8.421 1.842 18.609 1.00 82.12 84 VAL A N 1
ATOM 670 C CA . VAL A 1 84 ? -8.080 1.120 19.845 1.00 82.12 84 VAL A CA 1
ATOM 671 C C . VAL A 1 84 ? -7.920 2.092 21.014 1.00 82.12 84 VAL A C 1
ATOM 673 O 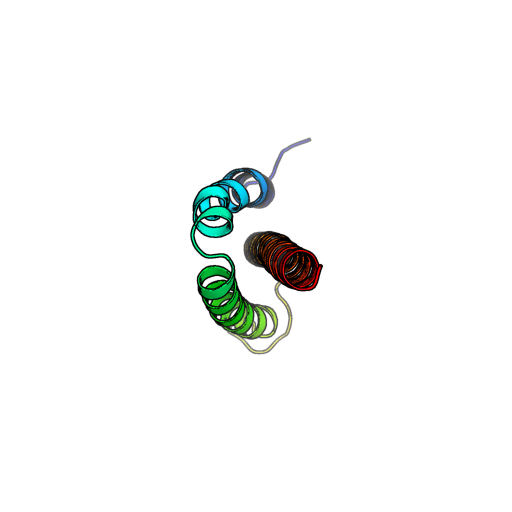O . VAL A 1 84 ? -8.439 1.830 22.103 1.00 82.12 84 VAL A O 1
ATOM 676 N N . HIS A 1 85 ? -7.256 3.229 20.787 1.00 80.38 85 HIS A N 1
ATOM 677 C CA . HIS A 1 85 ? -7.078 4.260 21.808 1.00 80.38 85 HIS A CA 1
ATOM 678 C C . HIS A 1 85 ? -8.422 4.833 22.280 1.00 80.38 85 HIS A C 1
ATOM 680 O O . HIS A 1 85 ? -8.645 4.964 23.481 1.00 80.38 85 HIS A O 1
ATOM 686 N N . ASN A 1 86 ? -9.349 5.092 21.351 1.00 73.12 86 ASN A N 1
ATOM 687 C CA . ASN A 1 86 ? -10.672 5.637 21.666 1.00 73.12 86 ASN A CA 1
ATOM 688 C C . ASN A 1 86 ? -11.586 4.651 22.424 1.00 73.12 86 ASN A C 1
ATOM 690 O O . ASN A 1 86 ? -12.495 5.071 23.125 1.00 73.12 86 ASN A O 1
ATOM 694 N N . ARG A 1 87 ? -11.354 3.335 22.305 1.00 70.50 87 ARG A N 1
ATOM 695 C CA . ARG A 1 87 ? -12.105 2.297 23.044 1.00 70.50 87 ARG A CA 1
ATOM 696 C C . ARG A 1 87 ? -11.610 2.069 24.477 1.00 70.50 87 ARG A C 1
ATOM 698 O O . ARG A 1 87 ? -12.261 1.348 25.226 1.00 70.50 87 ARG A O 1
ATOM 705 N N . SER A 1 88 ? -10.448 2.618 24.832 1.00 63.44 88 SER A N 1
ATOM 706 C CA . SER A 1 88 ? -9.803 2.423 26.140 1.00 63.44 88 SER A CA 1
ATOM 707 C C . SER A 1 88 ? -10.019 3.596 27.111 1.00 63.44 88 SER A C 1
ATOM 709 O O . SER A 1 88 ? -9.444 3.587 28.200 1.00 63.44 88 SER A O 1
ATOM 711 N N . GLN A 1 89 ? -10.816 4.596 26.715 1.00 52.25 89 GLN A N 1
ATOM 712 C CA . GLN A 1 89 ? -11.272 5.727 27.535 1.00 52.25 89 GLN A CA 1
ATOM 713 C C . GLN A 1 89 ? -12.753 5.564 27.878 1.00 52.25 89 GLN A C 1
ATOM 715 O O . GLN A 1 89 ? -13.129 5.965 29.002 1.00 52.25 89 GLN A O 1
#

Solvent-accessible surface area (backbone atoms only — not comparable to full-atom values): 5120 Å² total; per-residue (Å²): 133,85,83,48,78,66,55,56,51,25,50,51,44,63,66,48,55,58,61,71,46,53,62,45,53,70,74,42,30,66,64,46,37,55,51,45,55,56,51,48,55,54,49,53,60,49,56,71,46,34,101,78,76,82,48,69,68,84,47,65,52,58,52,35,50,50,52,47,48,52,51,53,42,53,51,25,52,52,52,53,52,53,54,54,58,66,73,75,114

Secondary structure (DSSP, 8-state):
----HHHHHHHHHHHHHHHHHHHHHHH-HHHHHHHHHHHHHHHHHHHT--TTSS-----HHHHHHHHHHHHHHHHHHHHHHHHHHHTT-

pLDDT: mean 82.42, std 13.51, range [47.88, 96.5]

Mean predicted aligned error: 7.33 Å